Protein AF-A0A2N2TDQ1-F1 (afdb_monomer_lite)

Structure (mmCIF, N/CA/C/O backbone):
data_AF-A0A2N2TDQ1-F1
#
_entry.id   AF-A0A2N2TDQ1-F1
#
loop_
_atom_site.group_PDB
_atom_site.id
_atom_site.type_symbol
_atom_site.label_atom_id
_atom_site.label_alt_id
_atom_site.label_comp_id
_atom_site.label_asym_id
_atom_site.label_entity_id
_atom_site.label_seq_id
_atom_site.pdbx_PDB_ins_code
_atom_site.Cartn_x
_atom_site.Cartn_y
_atom_site.Cartn_z
_atom_site.occupancy
_atom_site.B_iso_or_equiv
_atom_site.auth_seq_id
_atom_site.auth_comp_id
_atom_site.auth_asym_id
_atom_site.auth_atom_id
_atom_site.pdbx_PDB_model_num
ATOM 1 N N . MET A 1 1 ? -2.194 -19.035 -9.701 1.00 40.75 1 MET A N 1
ATOM 2 C CA . MET A 1 1 ? -2.645 -18.992 -11.113 1.00 40.75 1 MET A CA 1
ATOM 3 C C . MET A 1 1 ? -3.431 -17.721 -11.481 1.00 40.75 1 MET A C 1
ATOM 5 O O . MET A 1 1 ? -3.358 -17.311 -12.630 1.00 40.75 1 MET A O 1
ATOM 9 N N . ALA A 1 2 ? -4.129 -17.051 -10.546 1.00 39.09 2 ALA A N 1
ATOM 10 C CA . ALA A 1 2 ? -4.811 -15.771 -10.816 1.00 39.09 2 ALA A CA 1
ATOM 11 C C . ALA A 1 2 ? -3.865 -14.548 -10.912 1.00 39.09 2 ALA A C 1
ATOM 13 O O . ALA A 1 2 ? -4.076 -13.675 -11.748 1.00 39.09 2 ALA A O 1
ATOM 14 N N . SER A 1 3 ? -2.782 -14.517 -10.121 1.00 41.25 3 SER A N 1
ATOM 15 C CA . SER A 1 3 ? -1.821 -13.394 -10.106 1.00 41.25 3 SER A CA 1
ATOM 16 C C . SER A 1 3 ? -1.070 -13.211 -11.441 1.00 41.25 3 SER A C 1
ATOM 18 O O . SER A 1 3 ? -0.828 -12.089 -11.878 1.00 41.25 3 SER A O 1
ATOM 20 N N . THR A 1 4 ? -0.809 -14.301 -12.172 1.00 47.81 4 THR A N 1
ATOM 21 C CA . THR A 1 4 ? -0.109 -14.269 -13.468 1.00 47.81 4 THR A CA 1
ATOM 22 C C . THR A 1 4 ? -0.912 -13.566 -14.569 1.00 47.81 4 THR A C 1
ATOM 24 O O . THR A 1 4 ? -0.329 -12.991 -15.483 1.00 47.81 4 THR A O 1
ATOM 27 N N . LYS A 1 5 ? -2.252 -13.577 -14.487 1.00 50.50 5 LYS A N 1
ATOM 28 C CA . LYS A 1 5 ? -3.124 -12.962 -15.503 1.00 50.50 5 LYS A CA 1
ATOM 29 C C . LYS A 1 5 ? -3.241 -11.444 -15.343 1.00 50.50 5 LYS A C 1
ATOM 31 O O . LYS A 1 5 ? -3.324 -10.746 -16.346 1.00 50.50 5 LYS A O 1
ATOM 36 N N . ALA A 1 6 ? -3.203 -10.929 -14.112 1.00 51.94 6 ALA A N 1
ATOM 37 C CA . ALA A 1 6 ? -3.328 -9.492 -13.853 1.00 51.94 6 ALA A CA 1
ATOM 38 C C . ALA A 1 6 ? -2.133 -8.696 -14.411 1.00 51.94 6 ALA A C 1
ATOM 40 O O . ALA A 1 6 ? -2.321 -7.700 -15.105 1.00 51.94 6 ALA A O 1
ATOM 41 N N . GLY A 1 7 ? -0.904 -9.184 -14.201 1.00 56.84 7 GLY A N 1
ATOM 42 C CA . GLY A 1 7 ? 0.296 -8.569 -14.784 1.00 56.84 7 GLY A CA 1
ATOM 43 C C . GLY A 1 7 ? 0.344 -8.656 -16.314 1.00 56.84 7 GLY A C 1
ATOM 44 O O . GLY A 1 7 ? 0.836 -7.740 -16.972 1.00 56.84 7 GLY A O 1
ATOM 45 N N . ALA A 1 8 ? -0.231 -9.719 -16.889 1.00 65.25 8 ALA A N 1
ATOM 46 C CA . ALA A 1 8 ? -0.251 -9.932 -18.332 1.00 65.25 8 ALA A CA 1
ATOM 47 C C . ALA A 1 8 ? -1.083 -8.882 -19.084 1.00 65.25 8 ALA A C 1
ATOM 49 O O . ALA A 1 8 ? -0.699 -8.503 -20.185 1.00 65.25 8 ALA A O 1
ATOM 50 N N . VAL A 1 9 ? -2.175 -8.373 -18.501 1.00 71.88 9 VAL A N 1
ATOM 51 C CA . VAL A 1 9 ? -3.041 -7.379 -19.164 1.00 71.88 9 VAL A CA 1
ATOM 52 C C . VAL A 1 9 ? -2.346 -6.025 -19.291 1.00 71.88 9 VAL A C 1
ATOM 54 O O . VAL A 1 9 ? -2.317 -5.455 -20.379 1.00 71.88 9 VAL A O 1
ATOM 57 N N . HIS A 1 10 ? -1.734 -5.527 -18.213 1.00 72.00 10 HIS A N 1
ATOM 58 C CA . HIS A 1 10 ? -1.008 -4.252 -18.245 1.00 72.00 10 HIS A CA 1
ATOM 59 C C . HIS A 1 10 ? 0.201 -4.311 -19.183 1.00 72.00 10 HIS A C 1
ATOM 61 O O . HIS A 1 10 ? 0.420 -3.397 -19.975 1.00 72.00 10 HIS A O 1
ATOM 67 N N . TYR A 1 11 ? 0.952 -5.412 -19.139 1.00 74.75 11 TYR A N 1
ATOM 68 C CA . TYR A 1 11 ? 2.078 -5.630 -20.040 1.00 74.75 11 TYR A CA 1
ATOM 69 C C . TYR A 1 11 ? 1.635 -5.716 -21.508 1.00 74.75 11 TYR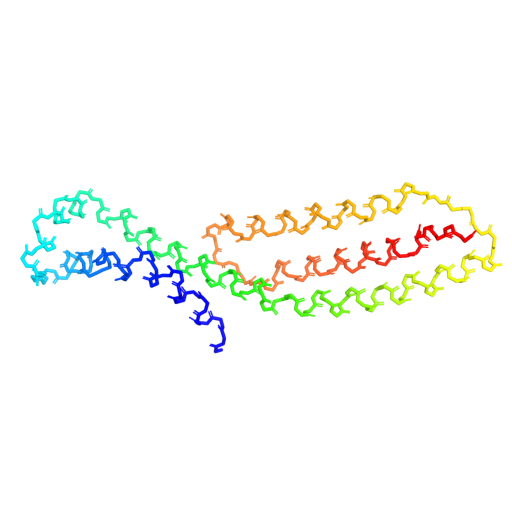 A C 1
ATOM 71 O O . TYR A 1 11 ? 2.241 -5.094 -22.382 1.00 74.75 11 TYR A O 1
ATOM 79 N N . TRP A 1 12 ? 0.553 -6.452 -21.780 1.00 77.00 12 TRP A N 1
ATOM 80 C CA . TRP A 1 12 ? -0.003 -6.585 -23.123 1.00 77.00 12 TRP A CA 1
ATOM 81 C C . TRP A 1 12 ? -0.440 -5.231 -23.685 1.00 77.00 12 TRP A C 1
ATOM 83 O O . TRP A 1 12 ? -0.039 -4.888 -24.794 1.00 77.00 12 TRP A O 1
ATOM 93 N N . LEU A 1 13 ? -1.179 -4.442 -22.897 1.00 78.50 13 LEU A N 1
ATOM 94 C CA . LEU A 1 13 ? -1.692 -3.134 -23.306 1.00 78.50 13 LEU A CA 1
ATOM 95 C C . LEU A 1 13 ? -0.571 -2.148 -23.655 1.00 78.50 13 LEU A C 1
ATOM 97 O O . LEU A 1 13 ? -0.674 -1.438 -24.647 1.00 78.50 13 LEU A O 1
ATOM 101 N N . PHE A 1 14 ? 0.492 -2.093 -22.850 1.00 73.12 14 PHE A N 1
ATOM 102 C CA . PHE A 1 14 ? 1.532 -1.076 -23.025 1.00 73.12 14 PHE A CA 1
ATOM 103 C C . PHE A 1 14 ? 2.636 -1.460 -24.003 1.00 73.12 14 PHE A C 1
ATOM 105 O O . PHE A 1 14 ? 3.153 -0.571 -24.673 1.00 73.12 14 PHE A O 1
ATOM 112 N N . PHE A 1 15 ? 3.016 -2.738 -24.078 1.00 72.38 15 PHE A N 1
ATOM 113 C CA . PHE A 1 15 ? 4.221 -3.160 -24.807 1.00 72.38 15 PHE A CA 1
ATOM 114 C C . PHE A 1 15 ? 3.950 -4.138 -25.944 1.00 72.38 15 PHE A C 1
ATOM 116 O O . PHE A 1 15 ? 4.678 -4.129 -26.936 1.00 72.38 15 PHE A O 1
ATOM 123 N N . LYS A 1 16 ? 2.923 -4.987 -25.817 1.00 72.06 16 LYS A N 1
ATOM 124 C CA . LYS A 1 16 ? 2.562 -5.926 -26.886 1.00 72.06 16 LYS A CA 1
ATOM 125 C C . LYS A 1 16 ? 1.652 -5.273 -27.928 1.00 72.06 16 LYS A C 1
ATOM 127 O O . LYS A 1 16 ? 1.812 -5.546 -29.108 1.00 72.06 16 LYS A O 1
ATOM 132 N N . ALA A 1 17 ? 0.749 -4.386 -27.510 1.00 72.50 17 ALA A N 1
ATOM 133 C CA . ALA A 1 17 ? -0.130 -3.649 -28.419 1.00 72.50 17 ALA A CA 1
ATOM 134 C C . ALA A 1 17 ? 0.609 -2.582 -29.250 1.00 72.50 17 ALA A C 1
ATOM 136 O O . ALA A 1 17 ? 0.172 -2.247 -30.343 1.00 72.50 17 ALA A O 1
ATOM 137 N N . THR A 1 18 ? 1.728 -2.060 -28.747 1.00 71.94 18 THR A N 1
ATOM 138 C CA . THR A 1 18 ? 2.530 -0.997 -29.378 1.00 71.94 18 THR A CA 1
ATOM 139 C C . THR A 1 18 ? 3.693 -1.516 -30.227 1.00 71.94 18 THR A C 1
ATOM 141 O O . THR A 1 18 ? 4.548 -0.712 -30.577 1.00 71.94 18 THR A O 1
ATOM 144 N N . SER A 1 19 ? 3.792 -2.833 -30.469 1.00 69.38 19 SER A N 1
ATOM 145 C CA . SER A 1 19 ? 4.930 -3.537 -31.114 1.00 69.38 19 SER A CA 1
ATOM 146 C C . SER A 1 19 ? 6.330 -3.277 -30.509 1.00 69.38 19 SER A C 1
ATOM 148 O O . SER A 1 19 ? 7.307 -3.927 -30.885 1.00 69.38 19 SER A O 1
ATOM 150 N N . LEU A 1 20 ? 6.437 -2.426 -29.478 1.00 70.19 20 LEU A N 1
ATOM 151 C CA . LEU A 1 20 ? 7.674 -2.065 -28.776 1.00 70.19 20 LEU A CA 1
ATOM 152 C C . LEU A 1 20 ? 8.391 -3.274 -28.182 1.00 70.19 20 LEU A C 1
ATOM 154 O O . LEU A 1 20 ? 9.623 -3.307 -28.155 1.00 70.19 20 LEU A O 1
ATOM 158 N N . HIS A 1 21 ? 7.633 -4.265 -27.710 1.00 73.81 21 HIS A N 1
ATOM 159 C CA . HIS A 1 21 ? 8.204 -5.508 -27.212 1.00 73.81 21 HIS A CA 1
ATOM 160 C C . HIS A 1 21 ? 9.026 -6.220 -28.290 1.00 73.81 21 HIS A C 1
ATOM 162 O O . HIS A 1 21 ? 10.175 -6.575 -28.035 1.00 73.81 21 HIS A O 1
ATOM 168 N N . GLU A 1 22 ? 8.457 -6.392 -29.483 1.00 72.00 22 GLU A N 1
ATOM 169 C CA . GLU A 1 22 ? 9.085 -7.116 -30.589 1.00 72.00 22 GLU A CA 1
ATOM 170 C C . GLU A 1 22 ? 10.273 -6.333 -31.151 1.00 72.00 22 GLU A C 1
ATOM 172 O O . GLU A 1 22 ? 11.352 -6.898 -31.310 1.00 72.00 22 GLU A O 1
ATOM 177 N N . ALA A 1 23 ? 10.128 -5.016 -31.331 1.00 71.38 23 ALA A N 1
ATOM 178 C CA . ALA A 1 23 ? 11.208 -4.144 -31.793 1.00 71.38 23 ALA A CA 1
ATOM 179 C C . ALA A 1 23 ? 12.414 -4.121 -30.832 1.00 71.38 23 ALA A C 1
ATOM 181 O O . ALA A 1 23 ? 13.566 -4.173 -31.267 1.00 71.38 23 ALA A O 1
ATOM 182 N N . THR A 1 24 ? 12.165 -4.090 -29.519 1.00 73.12 24 THR A N 1
ATOM 183 C CA . THR A 1 24 ? 13.229 -4.106 -28.500 1.00 73.12 24 THR A CA 1
ATOM 184 C C . THR A 1 24 ? 13.909 -5.472 -28.434 1.00 73.12 24 THR A C 1
ATOM 186 O O . THR A 1 24 ? 15.134 -5.550 -28.374 1.00 73.12 24 THR A O 1
ATOM 189 N N . TYR A 1 25 ? 13.140 -6.562 -28.490 1.00 74.06 25 TYR A N 1
ATOM 190 C CA . TYR A 1 25 ? 13.695 -7.916 -28.445 1.00 74.06 25 TYR A CA 1
ATOM 191 C C . TYR A 1 25 ? 14.501 -8.244 -29.706 1.00 74.06 25 TYR A C 1
ATOM 193 O O . TYR A 1 25 ? 15.568 -8.850 -29.616 1.00 74.06 25 TYR A O 1
ATOM 201 N N . ALA A 1 26 ? 14.041 -7.792 -30.873 1.00 74.69 26 ALA A N 1
ATOM 202 C CA . ALA A 1 26 ? 14.748 -7.919 -32.141 1.00 74.69 26 ALA A CA 1
ATOM 203 C C . ALA A 1 26 ? 16.076 -7.143 -32.153 1.00 74.69 26 ALA A C 1
ATOM 205 O O . ALA A 1 26 ? 17.075 -7.667 -32.638 1.00 74.69 26 ALA A O 1
ATOM 206 N N . TYR A 1 27 ? 16.128 -5.950 -31.542 1.00 72.75 27 TYR A N 1
ATOM 207 C CA . TYR A 1 27 ? 17.375 -5.192 -31.371 1.00 72.75 27 TYR A CA 1
ATOM 208 C C . TYR A 1 27 ? 18.419 -5.966 -30.551 1.00 72.75 27 TYR A C 1
ATOM 210 O O . TYR A 1 27 ? 19.580 -6.037 -30.944 1.00 72.75 27 TYR A O 1
ATOM 218 N N . PHE A 1 28 ? 18.013 -6.589 -29.439 1.00 74.88 28 PHE A N 1
ATOM 219 C CA . PHE A 1 28 ? 18.926 -7.385 -28.609 1.00 74.88 28 PHE A CA 1
ATOM 220 C C . PHE A 1 28 ? 19.301 -8.743 -29.226 1.00 74.88 28 PHE A C 1
ATOM 222 O O . PHE A 1 28 ? 20.380 -9.254 -28.942 1.00 74.88 28 PHE A O 1
ATOM 229 N N . SER A 1 29 ? 18.432 -9.332 -30.054 1.00 78.00 29 SER A N 1
ATOM 230 C CA . SER A 1 29 ? 18.640 -10.653 -30.677 1.00 78.00 29 SER A CA 1
ATOM 231 C C . SER A 1 29 ? 19.212 -10.604 -32.099 1.00 78.00 29 SER A C 1
ATOM 233 O O . SER A 1 29 ? 19.526 -11.651 -32.661 1.00 78.00 29 SER A O 1
ATOM 235 N N . GLY A 1 30 ? 19.368 -9.414 -32.687 1.00 68.81 30 GLY A N 1
ATOM 236 C CA . GLY A 1 30 ? 19.899 -9.230 -34.042 1.00 68.81 30 GLY A CA 1
ATOM 237 C C . GLY A 1 30 ? 18.965 -9.702 -35.164 1.00 68.81 30 GLY A C 1
ATOM 238 O O . GLY A 1 30 ? 19.412 -9.863 -36.298 1.00 68.81 30 GLY A O 1
ATOM 239 N N . TYR A 1 31 ? 17.684 -9.939 -34.868 1.00 67.19 31 TYR A N 1
ATOM 240 C CA . TYR A 1 31 ? 16.691 -10.436 -35.824 1.00 67.19 31 TYR A CA 1
ATOM 241 C C . TYR A 1 31 ? 16.044 -9.278 -36.606 1.00 67.19 31 TYR A C 1
ATOM 243 O O . TYR A 1 31 ? 15.838 -8.193 -36.063 1.00 67.19 31 TYR A O 1
ATOM 251 N N . SER A 1 32 ? 15.697 -9.474 -37.882 1.00 58.56 32 SER A N 1
ATOM 252 C CA . SER A 1 32 ? 15.054 -8.423 -38.687 1.00 58.56 32 SER A CA 1
ATOM 253 C C . SER A 1 32 ? 13.552 -8.331 -38.396 1.00 58.56 32 SER A C 1
ATOM 255 O O . SER A 1 32 ? 12.825 -9.305 -38.582 1.00 58.56 32 SER A O 1
ATOM 257 N N . VAL A 1 33 ? 13.093 -7.153 -37.977 1.00 65.94 33 VAL A N 1
ATOM 258 C CA . VAL A 1 33 ? 11.673 -6.818 -37.756 1.00 65.94 33 VAL A CA 1
ATOM 259 C C . VAL A 1 33 ? 11.025 -6.385 -39.083 1.00 65.94 33 VAL A C 1
ATOM 261 O O . VAL A 1 33 ? 11.741 -5.972 -40.000 1.00 65.94 33 VAL A O 1
ATOM 264 N N . ASN A 1 34 ? 9.689 -6.433 -39.174 1.00 68.38 34 ASN A N 1
ATOM 265 C CA . ASN A 1 34 ? 8.910 -5.941 -40.320 1.00 68.38 34 ASN A CA 1
ATOM 266 C C . ASN A 1 34 ? 9.355 -4.541 -40.785 1.00 68.38 34 ASN A C 1
ATOM 268 O O . ASN A 1 34 ? 9.680 -3.669 -39.979 1.00 68.38 34 ASN A O 1
ATOM 272 N N . GLU A 1 35 ? 9.321 -4.314 -42.100 1.00 65.75 35 GLU A N 1
ATOM 273 C CA . GLU A 1 35 ? 9.858 -3.113 -42.760 1.00 65.75 35 GLU A CA 1
ATOM 274 C C . GLU A 1 35 ? 9.246 -1.798 -42.234 1.00 65.75 35 GLU A C 1
ATOM 276 O O . GLU A 1 35 ? 9.952 -0.804 -42.067 1.00 65.75 35 GLU A O 1
ATOM 281 N N . VAL A 1 36 ? 7.960 -1.829 -41.865 1.00 62.53 36 VAL A N 1
ATOM 282 C CA . VAL A 1 36 ? 7.210 -0.685 -41.316 1.00 62.53 36 VAL A CA 1
ATOM 283 C C . VAL A 1 36 ? 7.648 -0.330 -39.884 1.00 62.53 36 VAL A C 1
ATOM 285 O O . VAL A 1 36 ? 7.859 0.845 -39.579 1.00 62.53 36 VAL A O 1
ATOM 288 N N . ASP A 1 37 ? 7.871 -1.325 -39.017 1.00 63.38 37 ASP A N 1
ATOM 289 C CA . ASP A 1 37 ? 8.374 -1.111 -37.647 1.00 63.38 37 ASP A CA 1
ATOM 290 C C . ASP A 1 37 ? 9.852 -0.692 -37.651 1.00 63.38 37 ASP A C 1
ATOM 292 O O . ASP A 1 37 ? 10.310 0.099 -36.819 1.00 63.38 37 ASP A O 1
ATOM 296 N N . ARG A 1 38 ? 10.609 -1.184 -38.637 1.00 62.44 38 ARG A N 1
ATOM 297 C CA . ARG A 1 38 ? 12.039 -0.923 -38.796 1.00 62.44 38 ARG A CA 1
ATOM 298 C C . ARG A 1 38 ? 12.343 0.546 -39.106 1.00 62.44 38 ARG A C 1
ATOM 300 O O . ARG A 1 38 ? 13.415 1.003 -38.725 1.00 62.44 38 ARG A O 1
ATOM 307 N N . MET A 1 39 ? 11.448 1.305 -39.741 1.00 60.62 39 MET A N 1
ATOM 308 C CA . MET A 1 39 ? 11.737 2.697 -40.126 1.00 60.62 39 MET A CA 1
ATOM 309 C C . MET A 1 39 ? 11.526 3.709 -38.986 1.00 60.62 39 MET A C 1
ATOM 311 O O . MET A 1 39 ? 12.339 4.617 -38.828 1.00 60.62 39 MET A O 1
ATOM 315 N N . TYR A 1 40 ? 10.496 3.530 -38.153 1.00 60.00 40 TYR A N 1
ATOM 316 C CA . TYR A 1 40 ? 10.175 4.465 -37.062 1.00 60.00 40 TYR A CA 1
ATOM 317 C C . TYR A 1 40 ? 10.760 4.049 -35.707 1.00 60.00 40 TYR A C 1
ATOM 319 O O . TYR A 1 40 ? 11.253 4.898 -34.961 1.00 60.00 40 TYR A O 1
ATOM 327 N N . PHE A 1 41 ? 10.754 2.751 -35.381 1.00 67.12 41 PHE A N 1
ATOM 328 C CA . PHE A 1 41 ? 11.204 2.286 -34.071 1.00 67.12 41 PHE A CA 1
ATOM 329 C C . PHE A 1 41 ? 12.698 1.991 -34.014 1.00 67.12 41 PHE A C 1
ATOM 331 O O . PHE A 1 41 ? 13.268 2.143 -32.944 1.00 67.12 41 PHE A O 1
ATOM 338 N N . SER A 1 42 ? 13.375 1.636 -35.112 1.00 65.81 42 SER A N 1
ATOM 339 C CA . SER A 1 42 ? 14.791 1.224 -35.031 1.00 65.81 42 SER A CA 1
ATOM 340 C C . SER A 1 42 ? 15.709 2.309 -34.468 1.00 65.81 42 SER A C 1
ATOM 342 O O . SER A 1 42 ? 16.520 2.014 -33.598 1.00 65.81 42 SER A O 1
ATOM 344 N N . GLN A 1 43 ? 15.558 3.568 -34.890 1.00 69.94 43 GLN A N 1
ATOM 345 C CA . GLN A 1 43 ? 16.379 4.668 -34.379 1.00 69.94 43 GLN A CA 1
ATOM 346 C C . GLN A 1 43 ? 16.004 5.044 -32.940 1.00 69.94 43 GLN A C 1
ATOM 348 O O . GLN A 1 43 ? 16.880 5.283 -32.107 1.00 69.94 43 GLN A O 1
ATOM 353 N N . PHE A 1 44 ? 14.705 5.065 -32.627 1.00 72.69 44 PHE A N 1
ATOM 354 C CA . PHE A 1 44 ? 14.209 5.382 -31.287 1.00 72.69 44 PHE A CA 1
ATOM 355 C C . PHE A 1 44 ? 14.585 4.304 -30.259 1.00 72.69 44 PHE A C 1
ATOM 357 O O . PHE A 1 44 ? 15.054 4.625 -29.164 1.00 72.69 44 PHE A O 1
ATOM 364 N N . VAL A 1 45 ? 14.424 3.033 -30.632 1.00 75.50 45 VAL A N 1
ATOM 365 C CA . VAL A 1 45 ? 14.783 1.857 -29.838 1.00 75.50 45 VAL A CA 1
ATOM 366 C C . VAL A 1 45 ? 16.296 1.752 -29.730 1.00 75.50 45 VAL A C 1
ATOM 368 O O . VAL A 1 45 ? 16.775 1.650 -28.615 1.00 75.50 45 VAL A O 1
ATOM 371 N N . ALA A 1 46 ? 17.081 1.883 -30.804 1.00 72.50 46 ALA A N 1
ATOM 372 C CA . ALA A 1 46 ? 18.546 1.835 -30.701 1.00 72.50 46 ALA A CA 1
ATOM 373 C C . ALA A 1 46 ? 19.101 2.906 -29.746 1.00 72.50 46 ALA A C 1
ATOM 375 O O . ALA A 1 46 ? 20.037 2.644 -28.993 1.00 72.50 46 ALA A O 1
ATOM 376 N N . ARG A 1 47 ? 18.482 4.094 -29.719 1.00 79.38 47 ARG A N 1
ATOM 377 C CA . ARG A 1 47 ? 18.868 5.180 -28.811 1.00 79.38 47 ARG A CA 1
ATOM 378 C C . ARG A 1 47 ? 18.473 4.930 -27.351 1.00 79.38 47 ARG A C 1
ATOM 380 O O . ARG A 1 47 ? 19.196 5.370 -26.465 1.00 79.38 47 ARG A O 1
ATOM 387 N N . ASN A 1 48 ? 17.354 4.245 -27.094 1.00 81.19 48 ASN A N 1
ATOM 388 C CA . ASN A 1 48 ? 16.765 4.109 -25.751 1.00 81.19 48 ASN A CA 1
ATOM 389 C C . ASN A 1 48 ? 16.520 2.651 -25.307 1.00 81.19 48 ASN A C 1
ATOM 391 O O . ASN A 1 48 ? 15.769 2.415 -24.362 1.00 81.19 48 ASN A O 1
ATOM 395 N N . ALA A 1 49 ? 17.139 1.660 -25.956 1.00 77.69 49 ALA A N 1
ATOM 396 C CA . ALA A 1 49 ? 16.822 0.235 -25.788 1.00 77.69 49 ALA A CA 1
ATOM 397 C C . ALA A 1 49 ? 16.908 -0.220 -24.328 1.00 77.69 49 ALA A C 1
ATOM 399 O O . ALA A 1 49 ? 16.066 -0.981 -23.853 1.00 77.69 49 ALA A O 1
ATOM 400 N N . ARG A 1 50 ? 17.913 0.282 -23.600 1.00 80.25 50 ARG A N 1
ATOM 401 C CA . ARG A 1 50 ? 18.107 -0.042 -22.184 1.00 80.25 50 ARG A CA 1
ATOM 402 C C . ARG A 1 50 ? 16.973 0.489 -21.310 1.00 80.25 50 ARG A C 1
ATOM 404 O O . ARG A 1 50 ? 16.475 -0.245 -20.464 1.00 80.25 50 ARG A O 1
ATOM 411 N N . GLU A 1 51 ? 16.538 1.721 -21.546 1.00 84.75 51 GLU A N 1
ATOM 412 C CA . GLU A 1 51 ? 15.464 2.356 -20.774 1.00 84.75 51 GLU A CA 1
ATOM 413 C C . GLU A 1 51 ? 14.114 1.677 -21.035 1.00 84.75 51 GLU A C 1
ATOM 415 O O . 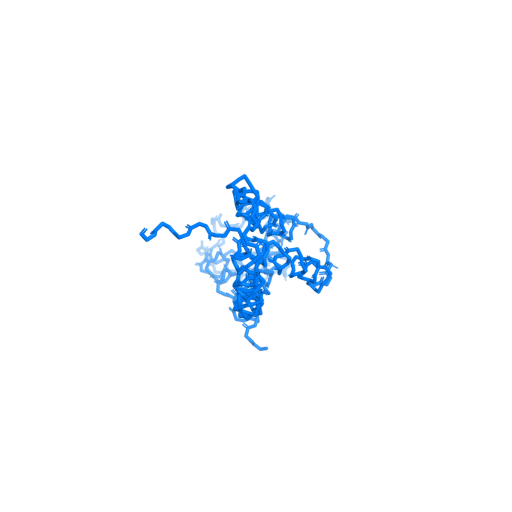GLU A 1 51 ? 13.356 1.411 -20.103 1.00 84.75 51 GLU A O 1
ATOM 420 N N . ILE A 1 52 ? 13.844 1.299 -22.290 1.00 82.31 52 ILE A N 1
ATOM 421 C CA . ILE A 1 52 ? 12.633 0.554 -22.665 1.00 82.31 52 ILE A CA 1
ATOM 422 C C . ILE A 1 52 ? 12.625 -0.822 -21.987 1.00 82.31 52 ILE A C 1
ATOM 424 O O . ILE A 1 52 ? 11.615 -1.221 -21.407 1.00 82.31 52 ILE A O 1
ATOM 428 N N . TYR A 1 53 ? 13.760 -1.524 -21.985 1.00 81.50 53 TYR A N 1
ATOM 429 C CA . TYR A 1 53 ? 13.889 -2.821 -21.320 1.00 81.50 53 TYR A CA 1
ATOM 430 C C . TYR A 1 53 ? 13.678 -2.734 -19.798 1.00 81.50 53 TYR A C 1
ATOM 432 O O . TYR A 1 53 ? 13.011 -3.588 -19.203 1.00 81.50 53 TYR A O 1
ATOM 440 N N . LEU A 1 54 ? 14.204 -1.685 -19.156 1.00 84.88 54 LEU A N 1
ATOM 441 C CA . LEU A 1 54 ? 13.961 -1.418 -17.737 1.00 84.88 54 LEU A CA 1
ATOM 442 C C . LEU A 1 54 ? 12.478 -1.126 -17.475 1.00 84.88 54 LEU A C 1
ATOM 444 O O . LEU A 1 54 ? 11.894 -1.725 -16.572 1.00 84.88 54 LEU A O 1
ATOM 448 N N . ALA A 1 55 ? 11.841 -0.285 -18.293 1.00 84.06 55 ALA A N 1
ATOM 449 C CA . ALA A 1 55 ? 10.419 0.033 -18.173 1.00 84.06 55 ALA A CA 1
ATOM 450 C C . ALA A 1 55 ? 9.523 -1.212 -18.318 1.00 84.06 55 ALA A C 1
ATOM 452 O O . ALA A 1 55 ? 8.560 -1.373 -17.565 1.00 84.06 55 ALA A O 1
ATOM 453 N N . MET A 1 56 ? 9.869 -2.129 -19.226 1.00 82.06 56 MET A N 1
ATOM 454 C CA . MET A 1 56 ? 9.179 -3.413 -19.390 1.00 82.06 56 MET A CA 1
ATOM 455 C C . MET A 1 56 ? 9.264 -4.288 -18.134 1.00 82.06 56 MET A C 1
ATOM 457 O O . MET A 1 56 ? 8.265 -4.877 -17.723 1.00 82.06 56 MET A O 1
ATOM 461 N N . ASN A 1 57 ? 10.428 -4.364 -17.488 1.00 82.19 57 ASN A N 1
ATOM 462 C CA . ASN A 1 57 ? 10.562 -5.100 -16.228 1.00 82.19 57 ASN A CA 1
ATOM 463 C C . ASN A 1 57 ? 9.763 -4.434 -15.101 1.00 82.19 57 ASN A C 1
ATOM 465 O O . ASN A 1 57 ? 9.042 -5.107 -14.361 1.00 82.19 57 ASN A O 1
ATOM 469 N N . VAL A 1 58 ? 9.840 -3.106 -14.996 1.00 83.50 58 VAL A N 1
ATOM 470 C CA . VAL A 1 58 ? 9.123 -2.344 -13.967 1.00 83.50 58 VAL A CA 1
ATOM 471 C C . VAL A 1 58 ? 7.611 -2.529 -14.101 1.00 83.50 58 VAL A C 1
ATOM 473 O O . VAL A 1 58 ? 6.961 -2.821 -13.097 1.00 83.50 58 VAL A O 1
ATOM 476 N N . ILE A 1 59 ? 7.041 -2.445 -15.312 1.00 83.19 59 ILE A N 1
ATOM 477 C CA . ILE A 1 59 ? 5.590 -2.620 -15.502 1.00 83.19 59 ILE A CA 1
ATOM 478 C C . ILE A 1 59 ? 5.134 -4.036 -15.129 1.00 83.19 59 ILE A C 1
ATOM 480 O O . ILE A 1 59 ? 4.053 -4.208 -14.563 1.00 83.19 59 ILE A O 1
ATOM 484 N N . GLN A 1 60 ? 5.949 -5.057 -15.418 1.00 80.44 60 GLN A N 1
ATOM 485 C CA . GLN A 1 60 ? 5.622 -6.447 -15.097 1.00 80.44 60 GLN A CA 1
ATOM 486 C C . GLN A 1 60 ? 5.594 -6.663 -13.585 1.00 80.44 60 GLN A C 1
ATOM 488 O O . GLN A 1 60 ? 4.617 -7.194 -13.051 1.00 80.44 60 GLN A O 1
ATOM 493 N N . VAL A 1 61 ? 6.629 -6.196 -12.883 1.00 82.62 61 VAL A N 1
ATOM 494 C CA . VAL A 1 61 ? 6.699 -6.264 -11.418 1.00 82.62 61 VAL A CA 1
ATOM 495 C C . VAL A 1 61 ? 5.545 -5.481 -10.791 1.00 82.62 61 VAL A C 1
ATOM 497 O O . VAL A 1 61 ? 4.884 -5.981 -9.880 1.00 82.62 61 VAL A O 1
ATOM 500 N N . TYR A 1 62 ? 5.247 -4.290 -11.309 1.00 82.69 62 TYR A N 1
ATOM 501 C CA . TYR A 1 62 ? 4.139 -3.454 -10.851 1.00 82.69 62 TYR A CA 1
ATOM 502 C C . TYR A 1 62 ? 2.781 -4.159 -11.002 1.00 82.69 62 TYR A C 1
ATOM 504 O O . TYR A 1 62 ? 2.002 -4.223 -10.049 1.00 82.69 62 TYR A O 1
ATOM 512 N N . GLY A 1 63 ? 2.524 -4.777 -12.159 1.00 81.06 63 GLY A N 1
ATOM 513 C CA . GLY A 1 63 ? 1.297 -5.533 -12.411 1.00 81.06 63 GLY A CA 1
ATOM 514 C C . GLY A 1 63 ? 1.121 -6.729 -11.468 1.00 81.06 63 GLY A C 1
ATOM 515 O O . GLY A 1 63 ? 0.026 -6.960 -10.953 1.00 81.06 63 GLY A O 1
ATOM 516 N N . ILE A 1 64 ? 2.202 -7.457 -11.172 1.00 82.44 64 ILE A N 1
ATOM 517 C CA . ILE A 1 64 ? 2.182 -8.563 -10.200 1.00 82.44 64 ILE A CA 1
ATOM 518 C C . ILE A 1 64 ? 1.842 -8.048 -8.791 1.00 82.44 64 ILE A C 1
ATOM 520 O O . ILE A 1 64 ? 1.035 -8.657 -8.084 1.00 82.44 64 ILE A O 1
ATOM 524 N N . ARG A 1 65 ? 2.415 -6.911 -8.379 1.00 84.62 65 ARG A N 1
ATOM 525 C CA . ARG A 1 65 ? 2.158 -6.303 -7.063 1.00 84.62 65 ARG A CA 1
ATOM 526 C C . ARG A 1 65 ? 0.716 -5.842 -6.899 1.00 84.62 65 ARG A C 1
ATOM 528 O O . ARG A 1 65 ? 0.122 -6.109 -5.855 1.00 84.62 65 ARG A O 1
ATOM 535 N N . ILE A 1 66 ? 0.126 -5.236 -7.930 1.00 82.38 66 ILE A N 1
ATOM 536 C CA . ILE A 1 66 ? -1.312 -4.924 -7.943 1.00 82.38 66 ILE A CA 1
ATOM 537 C C . ILE A 1 66 ? -2.129 -6.206 -7.762 1.00 82.38 66 ILE A C 1
ATOM 539 O O . ILE A 1 66 ? -3.050 -6.238 -6.947 1.00 82.38 66 ILE A O 1
ATOM 543 N N . GLY A 1 67 ? -1.753 -7.286 -8.454 1.00 83.00 67 GLY A N 1
ATOM 544 C CA . GLY A 1 67 ? -2.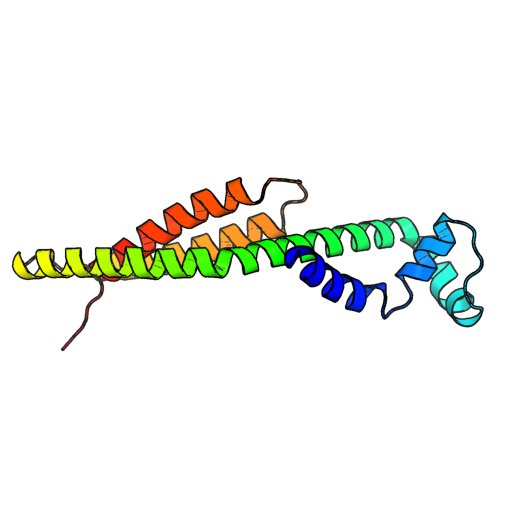384 -8.596 -8.300 1.00 83.00 67 GLY A CA 1
ATOM 545 C C . GLY A 1 67 ? -2.384 -9.099 -6.851 1.00 83.00 67 GLY A C 1
ATOM 546 O O . GLY A 1 67 ? -3.407 -9.591 -6.377 1.00 83.00 67 GLY A O 1
ATOM 547 N N . PHE A 1 68 ? -1.279 -8.932 -6.119 1.00 84.88 68 PHE A N 1
ATOM 548 C CA . PHE A 1 68 ? -1.205 -9.291 -4.697 1.00 84.88 68 PHE A CA 1
ATOM 549 C C . PHE A 1 68 ? -2.106 -8.427 -3.809 1.00 84.88 68 PHE A C 1
ATOM 551 O O . PHE A 1 68 ? -2.777 -8.964 -2.929 1.00 84.88 68 PHE A O 1
ATOM 558 N N . VAL A 1 69 ? -2.167 -7.113 -4.043 1.00 83.62 69 VAL A N 1
ATOM 559 C CA . VAL A 1 69 ? -3.051 -6.207 -3.287 1.00 83.62 69 VAL A CA 1
ATOM 560 C C . VAL A 1 69 ? -4.523 -6.566 -3.516 1.00 83.62 69 VAL A C 1
ATOM 562 O O . VAL A 1 69 ? -5.300 -6.665 -2.564 1.00 83.62 69 VAL A O 1
ATOM 565 N N . LEU A 1 70 ? -4.904 -6.848 -4.763 1.00 85.75 70 LEU A N 1
ATOM 566 C CA . LEU A 1 70 ? -6.252 -7.309 -5.098 1.00 85.75 70 LEU A CA 1
ATOM 567 C C . LEU A 1 70 ? -6.563 -8.657 -4.437 1.00 85.75 70 LEU A C 1
ATOM 569 O O . LEU A 1 70 ? -7.621 -8.813 -3.833 1.00 85.75 70 LEU A O 1
ATOM 573 N N . ALA A 1 71 ? -5.622 -9.602 -4.460 1.00 85.88 71 ALA A N 1
ATOM 574 C CA . ALA A 1 71 ? -5.775 -10.890 -3.786 1.00 85.88 71 ALA A CA 1
ATOM 575 C C . ALA A 1 71 ? -5.898 -10.766 -2.255 1.00 85.88 71 ALA A C 1
ATOM 577 O O . ALA A 1 71 ? -6.547 -11.601 -1.630 1.00 85.88 71 ALA A O 1
ATOM 578 N N . ALA A 1 72 ? -5.323 -9.725 -1.645 1.00 86.31 72 ALA A N 1
ATOM 579 C CA . ALA A 1 72 ? -5.446 -9.451 -0.213 1.00 86.31 72 ALA A CA 1
ATOM 580 C C . ALA A 1 72 ? -6.773 -8.767 0.166 1.00 86.31 72 ALA A C 1
ATOM 582 O O . ALA A 1 72 ? -7.177 -8.814 1.325 1.00 86.31 72 ALA A O 1
ATOM 583 N N . THR A 1 73 ? -7.487 -8.163 -0.787 1.00 87.38 73 THR A N 1
ATOM 584 C CA . THR A 1 73 ? -8.779 -7.487 -0.555 1.00 87.38 73 THR A CA 1
ATOM 585 C C . THR A 1 73 ? -9.807 -8.341 0.210 1.00 87.38 73 THR A C 1
ATOM 587 O O . THR A 1 73 ? -10.352 -7.836 1.196 1.00 87.38 73 THR A O 1
ATOM 590 N N . PRO A 1 74 ? -10.065 -9.623 -0.138 1.00 90.88 74 PRO A N 1
ATOM 591 C CA . PRO A 1 74 ? -10.994 -10.458 0.631 1.00 90.88 74 PRO A CA 1
ATOM 592 C C . PRO A 1 74 ? -10.552 -10.683 2.084 1.00 90.88 74 PRO A C 1
ATOM 594 O O . PRO A 1 74 ? -11.397 -10.737 2.976 1.00 90.88 74 PRO A O 1
ATOM 597 N N . LEU A 1 75 ? -9.243 -10.757 2.350 1.00 90.19 75 LEU A N 1
ATOM 598 C CA . LEU A 1 75 ? -8.713 -10.883 3.711 1.00 90.19 75 LEU A CA 1
ATOM 599 C C . LEU A 1 75 ? -9.038 -9.634 4.543 1.00 90.19 75 LEU A C 1
ATOM 601 O O . LEU A 1 75 ? -9.548 -9.748 5.656 1.00 90.19 75 LEU A O 1
ATOM 605 N N . PHE A 1 76 ? -8.795 -8.439 3.994 1.00 88.56 76 PHE A N 1
ATOM 606 C CA . PHE A 1 76 ? -9.131 -7.179 4.668 1.00 88.56 76 PHE A CA 1
ATOM 607 C C . PHE A 1 76 ? -10.634 -7.037 4.913 1.00 88.56 76 PHE A C 1
ATOM 609 O O . PHE A 1 76 ? -11.039 -6.542 5.965 1.00 88.56 76 PHE A O 1
ATOM 616 N N . PHE A 1 77 ? -11.466 -7.505 3.980 1.00 91.50 77 PHE A N 1
ATOM 617 C CA . PHE A 1 77 ? -12.915 -7.516 4.159 1.00 91.50 77 PHE A CA 1
ATOM 618 C C . PHE A 1 77 ? -13.341 -8.401 5.338 1.00 91.50 77 PHE A C 1
ATOM 620 O O . PHE A 1 77 ? -14.125 -7.975 6.184 1.00 91.50 77 PHE A O 1
ATOM 627 N N . LEU A 1 78 ? -12.777 -9.603 5.450 1.00 93.75 78 LEU A N 1
ATOM 628 C CA . LEU A 1 78 ? -13.083 -10.518 6.548 1.00 93.75 78 LEU A CA 1
ATOM 629 C C . LEU A 1 78 ? -12.647 -9.946 7.908 1.00 93.75 78 LEU A C 1
ATOM 631 O O . LEU A 1 78 ? -13.429 -9.946 8.859 1.00 93.75 78 LEU A O 1
ATOM 635 N N . LEU A 1 79 ? -11.444 -9.368 7.982 1.00 93.00 79 LEU A N 1
ATOM 636 C CA . LEU A 1 79 ? -10.960 -8.678 9.183 1.00 93.00 79 LEU A CA 1
ATOM 637 C C . LEU A 1 79 ? -11.845 -7.488 9.565 1.00 93.00 79 LEU A C 1
ATOM 639 O O . LEU A 1 79 ? -12.078 -7.252 10.749 1.00 93.00 79 LEU A O 1
ATOM 643 N N . TYR A 1 80 ? -12.372 -6.759 8.578 1.00 91.38 80 TYR A N 1
ATOM 644 C CA . TYR A 1 80 ? -13.290 -5.651 8.820 1.00 91.38 80 TYR A CA 1
ATOM 645 C C . TYR A 1 80 ? -14.582 -6.111 9.499 1.00 91.38 80 TYR A C 1
ATOM 647 O O . TYR A 1 80 ? -15.031 -5.468 10.448 1.00 91.38 80 TYR A O 1
ATOM 655 N N . VAL A 1 81 ? -15.166 -7.222 9.037 1.00 92.75 81 VAL A N 1
ATOM 656 C CA . VAL A 1 81 ? -16.394 -7.783 9.617 1.00 92.75 81 VAL A CA 1
ATOM 657 C C . VAL A 1 81 ? -16.143 -8.249 11.048 1.00 92.75 81 VAL A C 1
ATOM 659 O O . VAL A 1 81 ? -16.866 -7.831 11.949 1.00 92.75 81 VAL A O 1
ATOM 662 N N . ILE A 1 82 ? -15.094 -9.045 11.280 1.00 94.62 82 ILE A N 1
ATOM 663 C CA . ILE A 1 82 ? -14.771 -9.578 12.614 1.00 94.62 82 ILE A CA 1
ATOM 664 C C . ILE A 1 82 ? -14.494 -8.441 13.604 1.00 94.62 82 ILE A C 1
ATOM 666 O O . ILE A 1 82 ? -15.132 -8.363 14.653 1.00 94.62 82 ILE A O 1
ATOM 670 N N . ALA A 1 83 ? -13.592 -7.519 13.255 1.00 92.19 83 ALA A N 1
ATOM 671 C CA . ALA A 1 83 ? -13.263 -6.379 14.108 1.00 92.19 83 ALA A CA 1
ATOM 672 C C . ALA A 1 83 ? -14.451 -5.429 14.300 1.00 92.19 83 ALA A C 1
ATOM 674 O O . ALA A 1 83 ? -14.552 -4.757 15.324 1.00 92.19 83 ALA A O 1
ATOM 675 N N . GLY A 1 84 ? -15.345 -5.349 13.313 1.00 89.31 84 GLY A N 1
ATOM 676 C CA . GLY A 1 84 ? -16.576 -4.579 13.408 1.00 89.31 84 GLY A CA 1
ATOM 677 C C . GLY A 1 84 ? -17.550 -5.165 14.421 1.00 89.31 84 GLY A C 1
ATOM 678 O O . GLY A 1 84 ? -18.037 -4.426 15.274 1.00 89.31 84 GLY A O 1
ATOM 679 N N . VAL A 1 85 ? -17.791 -6.478 14.369 1.00 92.06 85 VAL A N 1
ATOM 680 C CA . VAL A 1 85 ? -18.636 -7.183 15.346 1.00 92.06 85 VAL A CA 1
ATOM 681 C C . VAL A 1 85 ? -18.066 -7.024 16.757 1.00 92.06 85 VAL A C 1
ATOM 683 O O . VAL A 1 85 ? -18.805 -6.629 17.653 1.00 92.06 85 VAL A O 1
ATOM 686 N N . ASP A 1 86 ? -16.759 -7.222 16.938 1.00 91.06 86 ASP A N 1
ATOM 687 C CA . ASP A 1 86 ? -16.095 -7.069 18.241 1.00 91.06 86 ASP A CA 1
ATOM 688 C C . ASP A 1 86 ? -16.103 -5.611 18.754 1.00 91.06 86 ASP A C 1
ATOM 690 O O . ASP A 1 86 ? -16.342 -5.327 19.926 1.00 91.06 86 ASP A O 1
ATOM 694 N N . GLY A 1 87 ? -15.935 -4.630 17.864 1.00 89.12 87 GLY A N 1
ATOM 695 C CA . GLY A 1 87 ? -16.095 -3.221 18.233 1.00 89.12 87 GLY A CA 1
ATOM 696 C C . GLY A 1 87 ? -17.533 -2.880 18.654 1.00 89.12 87 GLY A C 1
ATOM 697 O O . GLY A 1 87 ? -17.751 -2.075 19.562 1.00 89.12 87 GLY A O 1
ATOM 698 N N . LEU A 1 88 ? -18.535 -3.494 18.017 1.00 87.56 88 LEU A N 1
ATOM 699 C CA . LEU A 1 88 ? -19.952 -3.291 18.335 1.00 87.56 88 LEU A CA 1
ATOM 700 C C . LEU A 1 88 ? -20.358 -3.942 19.666 1.00 87.56 88 LEU A C 1
ATOM 702 O O . LEU A 1 88 ? -21.149 -3.343 20.400 1.00 87.56 88 LEU A O 1
ATOM 706 N N . THR A 1 89 ? -19.826 -5.119 20.005 1.00 89.06 89 THR A N 1
ATOM 707 C CA . THR A 1 89 ? -20.070 -5.773 21.304 1.00 89.06 89 THR A CA 1
ATOM 708 C C . THR A 1 89 ? -19.466 -4.962 22.449 1.00 89.06 89 THR A C 1
ATOM 710 O O . THR A 1 89 ? -20.151 -4.689 23.436 1.00 89.06 89 THR A O 1
ATOM 713 N N . GLU A 1 90 ? -18.235 -4.469 22.301 1.00 87.19 90 GLU A N 1
ATOM 714 C CA . GLU A 1 90 ? -17.598 -3.622 23.316 1.00 87.19 90 GLU A CA 1
ATOM 715 C C . GLU A 1 90 ? -18.355 -2.298 23.502 1.00 87.19 90 GLU A C 1
ATOM 717 O O . GLU A 1 90 ? -18.535 -1.812 24.623 1.00 87.19 90 GLU A O 1
ATOM 722 N N . ARG A 1 91 ? -18.901 -1.743 22.413 1.00 83.75 91 ARG A N 1
ATOM 723 C CA . ARG A 1 91 ? -19.811 -0.592 22.472 1.00 83.75 91 ARG A CA 1
ATOM 724 C C . ARG A 1 91 ? -21.080 -0.894 23.272 1.00 83.75 91 ARG A C 1
ATOM 726 O O . ARG A 1 91 ? -21.531 -0.020 24.013 1.00 83.75 91 ARG A O 1
ATOM 733 N N . TYR A 1 92 ? -21.668 -2.082 23.119 1.00 85.81 92 TYR A N 1
ATOM 734 C CA . TYR A 1 92 ? -22.872 -2.480 23.856 1.00 85.81 92 TYR A CA 1
ATOM 735 C C . TYR A 1 92 ? -22.615 -2.513 25.368 1.00 85.81 92 TYR A C 1
ATOM 737 O O . TYR A 1 92 ? -23.340 -1.868 26.125 1.00 85.81 92 TYR A O 1
ATOM 745 N N . ILE A 1 93 ? -21.524 -3.157 25.794 1.00 85.88 93 ILE A N 1
ATOM 746 C CA . ILE A 1 93 ? -21.106 -3.215 27.205 1.00 85.88 93 ILE A CA 1
ATOM 747 C C . ILE A 1 93 ? -20.887 -1.803 27.756 1.00 85.88 93 ILE A C 1
ATOM 749 O O . ILE A 1 93 ? -21.402 -1.435 28.808 1.00 85.88 93 ILE A O 1
ATOM 753 N N . ARG A 1 94 ? -20.177 -0.956 27.010 1.00 82.19 94 ARG A N 1
ATOM 754 C CA . ARG A 1 94 ? -19.852 0.400 27.461 1.00 82.19 94 ARG A CA 1
ATOM 755 C C . ARG A 1 94 ? -21.075 1.305 27.609 1.00 82.19 94 ARG A C 1
ATOM 757 O O . ARG A 1 94 ? -21.084 2.179 28.477 1.00 82.19 94 ARG A O 1
AT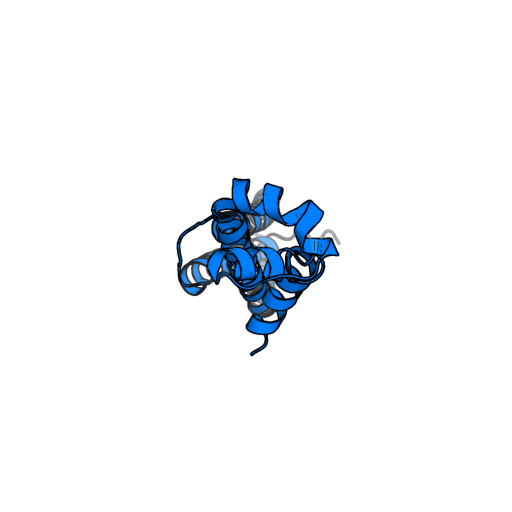OM 764 N N . ARG A 1 95 ? -22.088 1.111 26.757 1.00 79.19 95 ARG A N 1
ATOM 765 C CA . ARG A 1 95 ? -23.390 1.783 26.874 1.00 79.19 95 ARG A CA 1
ATOM 766 C C . ARG A 1 95 ? -24.135 1.331 28.124 1.00 79.19 95 ARG A C 1
ATOM 768 O O . ARG A 1 95 ? -24.675 2.188 28.814 1.00 79.19 95 ARG A O 1
ATOM 775 N N . ALA A 1 96 ? -24.101 0.037 28.447 1.00 83.88 96 ALA A N 1
ATOM 776 C CA . ALA A 1 96 ? -24.671 -0.476 29.692 1.00 83.88 96 ALA A CA 1
ATOM 777 C C . ALA A 1 96 ? -23.984 0.124 30.936 1.00 83.88 96 ALA A C 1
ATOM 779 O O . ALA A 1 96 ? -24.642 0.377 31.938 1.00 83.88 96 ALA A O 1
ATOM 780 N N . CYS A 1 97 ? -22.686 0.431 30.853 1.00 83.06 97 CYS A N 1
ATOM 781 C CA . CYS A 1 97 ? -21.911 1.041 31.939 1.00 83.06 97 CYS A CA 1
ATOM 782 C C . CYS A 1 97 ? -21.900 2.588 31.957 1.00 83.06 97 CYS A C 1
ATOM 784 O O . CYS A 1 97 ? -21.066 3.167 32.648 1.00 83.06 97 CYS A O 1
ATOM 786 N N . ALA A 1 98 ? -22.751 3.277 31.185 1.00 79.00 98 ALA A N 1
ATOM 787 C CA . ALA A 1 98 ? -22.811 4.750 31.123 1.00 79.00 98 ALA A CA 1
ATOM 788 C C . ALA A 1 98 ? -21.465 5.463 30.803 1.00 79.00 98 ALA A C 1
ATOM 790 O O . ALA A 1 98 ? -21.198 6.577 31.260 1.00 79.00 98 ALA A O 1
ATOM 791 N N . GLY A 1 99 ? -20.587 4.851 29.998 1.00 71.62 99 GLY A N 1
ATOM 792 C CA . GLY A 1 99 ? -19.255 5.404 29.703 1.00 71.62 99 GLY A CA 1
ATOM 793 C C . GLY A 1 99 ? -19.249 6.648 28.787 1.00 71.62 99 GLY A C 1
ATOM 794 O O . GLY A 1 99 ? -19.870 6.656 27.723 1.00 71.62 99 GLY A O 1
ATOM 795 N N . ARG A 1 100 ? -18.448 7.677 29.124 1.00 67.06 100 ARG A N 1
ATOM 796 C CA . ARG A 1 100 ? -18.323 8.980 28.407 1.00 67.06 100 ARG A CA 1
ATOM 797 C C . ARG A 1 100 ? -17.896 8.874 26.939 1.00 67.06 100 ARG A C 1
ATOM 799 O O . ARG A 1 100 ? -16.744 8.534 26.660 1.00 67.06 100 ARG A O 1
ATOM 806 N N . GLU A 1 101 ? -18.772 9.165 25.977 1.00 64.25 101 GLU A N 1
ATOM 807 C CA . GLU A 1 101 ? -18.489 9.026 24.533 1.00 64.25 101 GLU A CA 1
ATOM 808 C C . GLU A 1 101 ? -17.568 10.127 23.965 1.00 64.25 101 GLU A C 1
ATOM 810 O O . GLU A 1 101 ? -17.944 11.299 23.923 1.00 64.25 101 GLU A O 1
ATOM 815 N N . SER A 1 102 ? -16.397 9.754 23.425 1.00 67.31 102 SER A N 1
ATOM 816 C CA . SER A 1 102 ? -15.510 10.686 22.707 1.00 67.31 102 SER A CA 1
ATOM 817 C C . SER A 1 102 ? -15.626 10.519 21.190 1.00 67.31 102 SER A C 1
ATOM 819 O O . SER A 1 102 ? -15.270 9.483 20.633 1.00 67.31 102 SER A O 1
ATOM 821 N N . ALA A 1 103 ? -16.096 11.565 20.504 1.00 73.12 103 ALA A N 1
ATOM 822 C CA . ALA A 1 103 ? -16.181 11.603 19.040 1.00 73.12 103 ALA A CA 1
ATOM 823 C C . ALA A 1 103 ? -14.802 11.730 18.359 1.00 73.12 103 ALA A C 1
ATOM 825 O O . ALA A 1 103 ? -14.657 11.405 17.179 1.00 73.12 103 ALA A O 1
ATOM 826 N N . VAL A 1 104 ? -13.785 12.185 19.098 1.00 75.06 104 VAL A N 1
ATOM 827 C CA . VAL A 1 104 ? -12.414 12.363 18.596 1.00 75.06 104 VAL A CA 1
ATOM 828 C C . VAL A 1 104 ? -11.783 11.010 18.268 1.00 75.06 104 VAL A C 1
ATOM 830 O O . VAL A 1 104 ? -11.193 10.851 17.203 1.00 75.06 104 VAL A O 1
ATOM 833 N N . ILE A 1 105 ? -11.997 10.006 19.120 1.00 76.00 105 ILE A N 1
ATOM 834 C CA . ILE A 1 105 ? -11.432 8.660 18.946 1.00 76.00 105 ILE A CA 1
ATOM 835 C C . ILE A 1 105 ? -11.994 7.987 17.685 1.00 76.00 105 ILE A C 1
ATOM 837 O O . ILE A 1 105 ? -11.252 7.360 16.932 1.00 76.00 105 ILE A O 1
ATOM 841 N N . HIS A 1 106 ? -13.279 8.202 17.379 1.00 77.50 106 HIS A N 1
ATOM 842 C CA . HIS A 1 106 ? -13.871 7.722 16.127 1.00 77.50 106 HIS A CA 1
ATOM 843 C C . HIS A 1 106 ? -13.214 8.357 14.892 1.00 77.50 106 HIS A C 1
ATOM 845 O O . HIS A 1 106 ? -12.904 7.657 13.924 1.00 77.50 106 HIS A O 1
ATOM 851 N N . LYS A 1 107 ? -12.995 9.681 14.916 1.00 78.88 107 LYS A N 1
ATOM 852 C CA . LYS A 1 107 ? -12.332 10.393 13.812 1.00 78.88 107 LYS A CA 1
ATOM 853 C C . LYS A 1 107 ? -10.898 9.900 13.618 1.00 78.88 107 LYS A C 1
ATOM 855 O O . LYS A 1 107 ? -10.522 9.619 12.484 1.00 78.88 107 LYS A O 1
ATOM 860 N N . ILE A 1 108 ? -10.144 9.727 14.705 1.00 79.31 108 ILE A N 1
ATOM 861 C CA . ILE A 1 108 ? -8.772 9.201 14.669 1.00 79.31 108 ILE A CA 1
ATOM 862 C C . ILE A 1 108 ? -8.756 7.777 14.106 1.00 79.31 108 ILE A C 1
ATOM 864 O O . ILE A 1 108 ? -7.979 7.506 13.199 1.00 79.31 108 ILE A O 1
ATOM 868 N N . GLY A 1 109 ? -9.650 6.887 14.551 1.00 77.19 109 GLY A N 1
ATOM 869 C CA . GLY A 1 109 ? -9.731 5.518 14.030 1.00 77.19 109 GLY A CA 1
ATOM 870 C C . GLY A 1 109 ? -10.056 5.460 12.533 1.00 77.19 109 GLY A C 1
ATOM 871 O O . GLY A 1 109 ? -9.467 4.672 11.795 1.00 77.19 109 GLY A O 1
ATOM 872 N N . ARG A 1 110 ? -10.945 6.336 12.043 1.00 79.44 110 ARG A N 1
ATOM 873 C CA . ARG A 1 110 ? -11.241 6.447 10.604 1.00 79.44 110 ARG A CA 1
ATOM 874 C C . ARG A 1 110 ? -10.038 6.967 9.813 1.00 79.44 110 ARG A C 1
ATOM 876 O O . ARG A 1 110 ? -9.716 6.403 8.770 1.00 79.44 110 ARG A O 1
ATOM 883 N N . LEU A 1 111 ? -9.393 8.027 10.300 1.00 81.31 111 LEU A N 1
ATOM 884 C CA . LEU A 1 111 ? -8.268 8.663 9.619 1.00 81.31 111 LEU A CA 1
ATOM 885 C C . LEU A 1 111 ? -7.036 7.752 9.598 1.00 81.31 111 LEU A C 1
ATOM 887 O O . LEU A 1 111 ? -6.438 7.574 8.542 1.00 81.31 111 LEU A O 1
ATOM 891 N N . ALA A 1 112 ? -6.718 7.104 10.721 1.00 78.88 112 ALA A N 1
ATOM 892 C CA . ALA A 1 112 ? -5.600 6.172 10.838 1.00 78.88 112 ALA A CA 1
ATOM 893 C C . ALA A 1 112 ? -5.695 5.044 9.806 1.00 78.88 112 ALA A C 1
ATOM 895 O O . ALA A 1 112 ? -4.704 4.740 9.151 1.00 78.88 112 ALA A O 1
ATOM 896 N N . LYS A 1 113 ? -6.890 4.482 9.579 1.00 81.62 113 LYS A N 1
ATOM 897 C CA . LYS A 1 113 ? -7.086 3.456 8.543 1.00 81.62 113 LYS A CA 1
ATOM 898 C C . LYS A 1 113 ? -6.790 3.950 7.141 1.00 81.62 113 LYS A C 1
ATOM 900 O O . LYS A 1 113 ? -6.096 3.261 6.403 1.00 81.62 113 LYS A O 1
ATOM 905 N N . LEU A 1 114 ? -7.313 5.120 6.779 1.00 83.31 114 LEU A N 1
ATOM 906 C CA . LEU A 1 114 ? -7.090 5.692 5.452 1.00 83.31 114 LEU A CA 1
ATOM 907 C C . LEU A 1 114 ? -5.610 6.017 5.237 1.00 83.31 114 LEU A C 1
ATOM 909 O O . LEU A 1 114 ? -5.050 5.645 4.210 1.00 83.31 114 LEU A O 1
ATOM 913 N N . MET A 1 115 ? -4.966 6.644 6.225 1.00 82.06 115 MET A N 1
ATOM 914 C CA . MET A 1 115 ? -3.550 7.008 6.155 1.00 82.06 115 MET A CA 1
ATOM 915 C C . MET A 1 115 ? -2.645 5.777 6.062 1.00 82.06 115 MET A C 1
ATOM 917 O O . MET A 1 115 ? -1.758 5.756 5.215 1.00 82.06 115 MET A O 1
ATOM 921 N N . PHE A 1 116 ? -2.884 4.741 6.874 1.00 82.19 116 PHE A N 1
ATOM 922 C CA . PHE A 1 116 ? -2.087 3.509 6.835 1.00 82.19 116 PHE A CA 1
ATOM 923 C C . PHE A 1 116 ? -2.306 2.693 5.562 1.00 82.19 116 PHE A C 1
ATOM 925 O O . PHE A 1 116 ? -1.361 2.109 5.037 1.00 82.19 116 PHE A O 1
ATOM 932 N N . PHE A 1 117 ? -3.534 2.646 5.042 1.00 84.00 117 PHE A N 1
ATOM 933 C CA . PHE A 1 117 ? -3.809 1.935 3.796 1.00 84.00 117 PHE A CA 1
ATOM 934 C C . PHE A 1 117 ? -3.162 2.646 2.602 1.00 84.00 117 PHE A C 1
ATOM 936 O O . PHE A 1 117 ? -2.501 2.004 1.787 1.00 84.00 117 PHE A O 1
ATOM 943 N N . ALA A 1 118 ? -3.268 3.978 2.541 1.00 84.56 118 ALA A N 1
ATOM 944 C CA . ALA A 1 118 ? -2.620 4.780 1.507 1.00 84.56 118 ALA A CA 1
ATOM 945 C C . ALA A 1 118 ? -1.087 4.680 1.571 1.00 84.56 118 ALA A C 1
ATOM 947 O O . ALA A 1 118 ? -0.443 4.491 0.536 1.00 84.56 118 ALA A O 1
ATOM 948 N N . SER A 1 119 ? -0.496 4.757 2.769 1.00 83.56 119 SER A N 1
ATOM 949 C CA . SER A 1 119 ? 0.956 4.651 2.938 1.00 83.56 119 SER A CA 1
ATOM 950 C C . SER A 1 119 ? 1.472 3.247 2.624 1.00 83.56 119 SER A C 1
ATOM 952 O O . SER A 1 119 ? 2.470 3.125 1.920 1.00 83.56 119 SER A O 1
ATOM 954 N N . GLY A 1 120 ? 0.774 2.193 3.060 1.00 83.44 120 GLY A N 1
ATOM 955 C CA . GLY A 1 120 ? 1.147 0.801 2.794 1.00 83.44 120 GLY A CA 1
ATOM 956 C C . GLY A 1 120 ? 1.120 0.455 1.305 1.00 83.44 120 GLY A C 1
ATOM 957 O O . GLY A 1 120 ? 2.067 -0.142 0.794 1.00 83.44 120 GLY A O 1
ATOM 958 N N . ILE A 1 121 ? 0.075 0.889 0.593 1.00 82.56 121 ILE A N 1
ATOM 959 C CA . ILE A 1 121 ? -0.031 0.734 -0.865 1.00 82.56 121 ILE A CA 1
ATOM 960 C C . ILE A 1 121 ? 1.103 1.494 -1.555 1.00 82.56 121 ILE A C 1
ATOM 962 O O . ILE A 1 121 ? 1.867 0.898 -2.312 1.00 82.56 121 ILE A O 1
ATOM 966 N N . THR A 1 122 ? 1.263 2.783 -1.254 1.00 83.50 122 THR A N 1
ATOM 967 C CA . THR A 1 122 ? 2.286 3.631 -1.887 1.00 83.50 122 THR A CA 1
ATOM 968 C C . THR A 1 122 ? 3.688 3.067 -1.674 1.00 83.50 122 THR A C 1
ATOM 970 O O . THR A 1 122 ? 4.441 2.905 -2.630 1.00 83.50 122 THR A O 1
ATOM 973 N N . LEU A 1 123 ? 4.023 2.685 -0.440 1.00 81.94 123 LEU A N 1
ATOM 974 C CA . LEU A 1 123 ? 5.327 2.124 -0.100 1.00 81.94 123 LEU A CA 1
ATOM 975 C C . LEU A 1 123 ? 5.590 0.814 -0.855 1.00 81.94 123 LEU A C 1
ATOM 977 O O . LEU A 1 123 ? 6.678 0.622 -1.392 1.00 81.94 123 LEU A O 1
ATOM 981 N N . TYR A 1 124 ? 4.587 -0.062 -0.958 1.00 81.69 124 TYR A N 1
ATOM 982 C CA . TYR A 1 124 ? 4.728 -1.331 -1.671 1.00 81.69 124 TYR A CA 1
ATOM 983 C C . TYR A 1 124 ? 4.878 -1.161 -3.184 1.00 81.69 124 TYR A C 1
ATOM 985 O O . TYR A 1 124 ? 5.622 -1.906 -3.823 1.00 81.69 124 TYR A O 1
ATOM 993 N N . LEU A 1 125 ? 4.189 -0.188 -3.775 1.00 79.31 125 LEU A N 1
ATOM 994 C CA . LEU A 1 125 ? 4.260 0.084 -5.210 1.00 79.31 125 LEU A CA 1
ATOM 995 C C . LEU A 1 125 ? 5.553 0.815 -5.593 1.00 79.31 125 LEU A C 1
ATOM 997 O O . LEU A 1 125 ? 6.105 0.526 -6.650 1.00 79.31 125 LEU A O 1
ATOM 1001 N N . CYS A 1 126 ? 6.076 1.686 -4.726 1.00 78.56 126 CYS A N 1
ATOM 1002 C CA . CYS A 1 126 ? 7.293 2.455 -4.990 1.00 78.56 126 CYS A CA 1
ATOM 1003 C C . CYS A 1 126 ? 8.601 1.714 -4.672 1.00 78.56 126 CYS A C 1
ATOM 1005 O O . CYS A 1 126 ? 9.645 2.119 -5.178 1.00 78.56 126 CYS A O 1
ATOM 1007 N N . LEU A 1 127 ? 8.595 0.654 -3.852 1.00 75.19 127 LEU A N 1
ATOM 1008 C CA . LEU A 1 127 ? 9.844 -0.009 -3.455 1.00 75.19 127 LEU A CA 1
ATOM 1009 C C . LEU A 1 127 ? 10.490 -0.780 -4.626 1.00 75.19 127 LEU A C 1
ATOM 1011 O O . LEU A 1 127 ? 9.897 -1.742 -5.104 1.00 75.19 127 LEU A O 1
ATOM 1015 N N . PRO A 1 128 ? 11.731 -0.503 -5.051 1.00 70.44 128 PRO A N 1
ATOM 1016 C CA . PRO A 1 128 ? 12.382 -1.272 -6.119 1.00 70.44 128 PRO A CA 1
ATOM 1017 C C . PRO A 1 128 ? 12.905 -2.652 -5.664 1.00 70.44 128 PRO A C 1
ATOM 1019 O O . PRO A 1 128 ? 13.493 -3.378 -6.457 1.00 70.44 128 PRO A O 1
ATOM 1022 N N . VAL A 1 129 ? 12.696 -3.042 -4.399 1.00 73.12 129 VAL A N 1
ATOM 1023 C CA . VAL A 1 129 ? 13.230 -4.288 -3.818 1.00 73.12 129 VAL A CA 1
ATOM 1024 C C . VAL A 1 129 ? 12.217 -5.431 -3.915 1.00 73.12 129 VAL A C 1
ATOM 1026 O O . VAL A 1 129 ? 11.018 -5.246 -3.692 1.00 73.12 129 VAL A O 1
ATOM 1029 N N . ALA A 1 130 ? 12.701 -6.639 -4.207 1.00 69.75 130 ALA A N 1
ATOM 1030 C CA . ALA A 1 130 ? 11.924 -7.871 -4.132 1.00 69.75 130 ALA A CA 1
ATOM 1031 C C . ALA A 1 130 ? 11.703 -8.288 -2.662 1.00 69.75 130 ALA A C 1
ATOM 1033 O O . ALA A 1 130 ? 12.389 -9.160 -2.138 1.00 69.75 130 ALA A O 1
ATOM 1034 N N . MET A 1 131 ? 10.754 -7.645 -1.976 1.00 75.25 131 MET A N 1
ATOM 1035 C CA . MET A 1 131 ? 10.260 -8.104 -0.670 1.00 75.25 131 MET A CA 1
ATOM 1036 C C . MET A 1 131 ? 9.083 -9.062 -0.838 1.00 75.25 131 MET A C 1
ATOM 1038 O O . MET A 1 131 ? 8.242 -8.885 -1.726 1.00 75.25 131 MET A O 1
ATOM 1042 N N . SER A 1 132 ? 8.989 -10.059 0.048 1.00 81.56 132 SER A N 1
ATOM 1043 C CA . SER A 1 132 ? 7.811 -10.923 0.066 1.00 81.56 132 SER A CA 1
ATOM 1044 C C . SER A 1 132 ? 6.567 -10.096 0.448 1.00 81.56 132 SER A C 1
ATOM 1046 O O . SER A 1 132 ? 6.628 -9.285 1.378 1.00 81.56 132 SER A O 1
ATOM 1048 N N . PRO A 1 133 ? 5.420 -10.281 -0.238 1.00 78.44 133 PRO A N 1
ATOM 1049 C CA . PRO A 1 133 ? 4.201 -9.509 0.034 1.00 78.44 133 PRO A CA 1
ATOM 1050 C C . PRO A 1 133 ? 3.703 -9.655 1.480 1.00 78.44 133 PRO A C 1
ATOM 1052 O O . PRO A 1 133 ? 3.059 -8.758 2.023 1.00 78.44 133 PRO A O 1
ATOM 1055 N N . PHE A 1 134 ? 4.025 -10.785 2.115 1.00 84.38 134 PHE A N 1
ATOM 1056 C CA . PHE A 1 134 ? 3.620 -11.120 3.476 1.00 84.38 134 PHE A CA 1
ATOM 1057 C C . PHE A 1 134 ? 4.083 -10.085 4.508 1.00 84.38 134 PHE A C 1
ATOM 1059 O O . PHE A 1 134 ? 3.289 -9.675 5.353 1.00 84.38 134 PHE A O 1
ATOM 1066 N N . TRP A 1 135 ? 5.326 -9.601 4.400 1.00 84.75 135 TRP A N 1
ATOM 1067 C CA . TRP A 1 135 ? 5.897 -8.641 5.352 1.00 84.75 135 TRP A CA 1
ATOM 1068 C C . TRP A 1 135 ? 5.190 -7.289 5.371 1.00 84.75 135 TRP A C 1
ATOM 1070 O O . TRP A 1 135 ? 5.298 -6.567 6.353 1.00 84.75 135 TRP A O 1
ATOM 1080 N N . ILE A 1 136 ? 4.466 -6.945 4.308 1.00 83.12 136 ILE A N 1
ATOM 1081 C CA . ILE A 1 136 ? 3.722 -5.685 4.215 1.00 83.12 136 ILE A CA 1
ATOM 1082 C C . ILE A 1 136 ? 2.253 -5.911 4.556 1.00 83.12 136 ILE A C 1
ATOM 1084 O O . ILE A 1 136 ? 1.668 -5.137 5.312 1.00 83.12 136 ILE A O 1
ATOM 1088 N N . ILE A 1 137 ? 1.659 -6.996 4.052 1.00 85.81 137 ILE A N 1
ATOM 1089 C CA . ILE A 1 137 ? 0.246 -7.308 4.291 1.00 85.81 137 ILE A CA 1
ATOM 1090 C C . ILE A 1 137 ? -0.006 -7.618 5.773 1.00 85.81 137 ILE A C 1
ATOM 1092 O O . ILE A 1 137 ? -1.012 -7.164 6.309 1.00 85.81 137 ILE A O 1
ATOM 1096 N N . ALA A 1 138 ? 0.894 -8.334 6.454 1.00 87.81 138 ALA A N 1
ATOM 1097 C CA . ALA A 1 138 ? 0.723 -8.716 7.857 1.00 87.81 138 ALA A CA 1
ATOM 1098 C C . ALA A 1 138 ? 0.630 -7.518 8.833 1.00 87.81 138 ALA A C 1
ATOM 1100 O O . ALA A 1 138 ? -0.378 -7.417 9.541 1.00 87.81 138 ALA A O 1
ATOM 1101 N N . PRO A 1 139 ? 1.597 -6.575 8.883 1.00 88.56 139 PRO A N 1
ATOM 1102 C CA . PRO A 1 139 ? 1.478 -5.408 9.758 1.00 88.56 139 PRO A CA 1
ATOM 1103 C C . PRO A 1 139 ? 0.312 -4.506 9.346 1.00 88.56 139 PRO A C 1
ATOM 1105 O O . PRO A 1 139 ? -0.380 -3.961 10.208 1.00 88.56 139 PRO A O 1
ATOM 1108 N N . LEU A 1 140 ? 0.038 -4.393 8.042 1.00 86.75 140 LEU A N 1
ATOM 1109 C CA . LEU A 1 140 ? -1.091 -3.616 7.541 1.00 86.75 140 LEU A CA 1
ATOM 1110 C C . LEU A 1 140 ? -2.431 -4.198 8.015 1.00 86.75 140 LEU A C 1
ATOM 1112 O O . LEU A 1 140 ? -3.304 -3.452 8.457 1.00 86.75 140 LEU A O 1
ATOM 1116 N N . ALA A 1 141 ? -2.578 -5.523 7.982 1.00 89.25 141 ALA A N 1
ATOM 1117 C CA . ALA A 1 141 ? -3.749 -6.233 8.482 1.00 89.25 141 ALA A CA 1
ATOM 1118 C C . ALA A 1 141 ? -3.953 -6.011 9.986 1.00 89.25 141 ALA A C 1
ATOM 1120 O O . ALA A 1 141 ? -5.077 -5.741 10.415 1.00 89.25 141 ALA A O 1
ATOM 1121 N N . LEU A 1 142 ? -2.882 -6.053 10.782 1.00 90.62 142 LEU A N 1
ATOM 1122 C CA . LEU A 1 142 ? -2.950 -5.815 12.225 1.00 90.62 142 LEU A CA 1
ATOM 1123 C C . LEU A 1 142 ? -3.458 -4.403 12.532 1.00 90.62 142 LEU A C 1
ATOM 1125 O O . LEU A 1 142 ? -4.456 -4.242 13.238 1.00 90.62 142 LEU A O 1
ATOM 1129 N N . VAL A 1 143 ? -2.823 -3.379 11.953 1.00 89.06 143 VAL A N 1
ATOM 1130 C CA . VAL A 1 143 ? -3.215 -1.977 12.169 1.00 89.06 143 VAL A CA 1
ATOM 1131 C C . VAL A 1 143 ? -4.644 -1.731 11.687 1.00 89.06 143 VAL A C 1
ATOM 1133 O O . VAL A 1 143 ? -5.435 -1.095 12.386 1.00 89.06 143 VAL A O 1
ATOM 1136 N N . PHE A 1 144 ? -5.009 -2.280 10.526 1.00 89.19 144 PHE A N 1
ATOM 1137 C CA . PHE A 1 144 ? -6.357 -2.165 9.975 1.00 89.19 144 PHE A CA 1
ATOM 1138 C C . PHE A 1 144 ? -7.423 -2.773 10.898 1.00 89.19 144 PHE A C 1
ATOM 1140 O O . PHE A 1 144 ? -8.485 -2.172 11.097 1.00 89.19 144 PHE A O 1
ATOM 1147 N N . THR A 1 145 ? -7.137 -3.935 11.487 1.00 89.69 145 THR A N 1
ATOM 1148 C CA . THR A 1 145 ? -8.040 -4.643 12.407 1.00 89.69 145 THR A CA 1
ATOM 1149 C C . THR A 1 145 ? -8.247 -3.831 13.684 1.00 89.69 145 THR A C 1
ATOM 1151 O O . THR A 1 145 ? -9.385 -3.517 14.037 1.00 89.69 145 THR A O 1
ATOM 1154 N N . VAL A 1 146 ? -7.159 -3.390 14.324 1.00 88.69 146 VAL A N 1
ATOM 1155 C CA . VAL A 1 146 ? -7.207 -2.582 15.556 1.00 88.69 146 VAL A CA 1
ATOM 1156 C C . VAL A 1 146 ? -7.947 -1.268 15.323 1.00 88.69 146 VAL A C 1
ATOM 1158 O O . VAL A 1 146 ? -8.860 -0.914 16.069 1.00 88.69 146 VAL A O 1
ATOM 1161 N N . ALA A 1 147 ? -7.611 -0.553 14.252 1.00 87.25 147 ALA A N 1
ATOM 1162 C CA . ALA A 1 147 ? -8.247 0.721 13.953 1.00 87.25 147 ALA A CA 1
ATOM 1163 C C . ALA A 1 147 ? -9.730 0.557 13.566 1.00 87.25 147 ALA A C 1
ATOM 1165 O O . ALA A 1 147 ? -10.541 1.442 13.845 1.00 87.25 147 ALA A O 1
ATOM 1166 N N . THR A 1 148 ? -10.120 -0.579 12.971 1.00 87.56 148 THR A N 1
ATOM 1167 C CA . THR A 1 148 ? -11.532 -0.896 12.6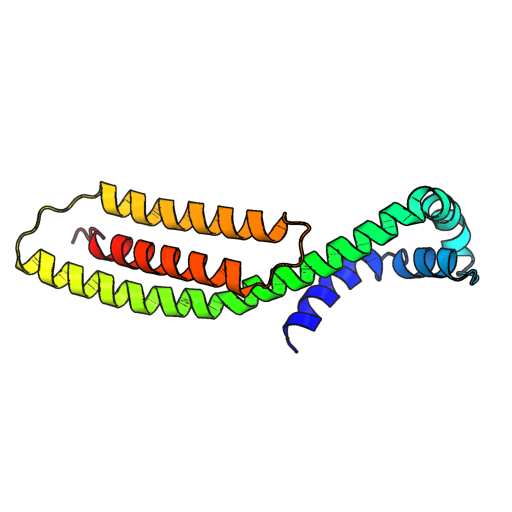97 1.00 87.56 148 THR A CA 1
ATOM 1168 C C . THR A 1 148 ? -12.301 -1.168 13.983 1.00 87.56 148 THR A C 1
ATOM 1170 O O . THR A 1 148 ? -13.371 -0.586 14.163 1.00 87.56 148 THR A O 1
ATOM 1173 N N . ARG A 1 149 ? -11.738 -1.962 14.898 1.00 88.69 149 ARG A N 1
ATOM 1174 C CA . ARG A 1 149 ? -12.313 -2.232 16.224 1.00 88.69 149 ARG A CA 1
ATOM 1175 C C . ARG A 1 149 ? -12.588 -0.933 16.985 1.00 88.69 149 ARG A C 1
ATOM 1177 O O . ARG A 1 149 ? -13.724 -0.669 17.372 1.00 88.69 149 ARG A O 1
ATOM 1184 N N . VAL A 1 150 ? -11.582 -0.057 17.074 1.00 85.44 150 VAL A N 1
ATOM 1185 C CA . VAL A 1 150 ? -11.697 1.261 17.725 1.00 85.44 150 VAL A CA 1
ATOM 1186 C C . VAL A 1 150 ? -12.732 2.150 17.026 1.00 85.44 150 VAL A C 1
ATOM 1188 O O . VAL A 1 150 ? -13.525 2.822 17.685 1.00 85.44 150 VAL A O 1
ATOM 1191 N N . GLN A 1 151 ? -12.779 2.154 15.690 1.00 85.00 151 GLN A N 1
ATOM 1192 C CA . GLN A 1 151 ? -13.760 2.967 14.967 1.00 85.00 15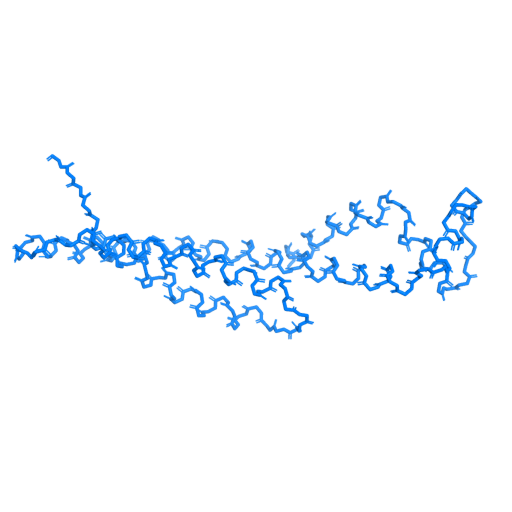1 GLN A CA 1
ATOM 1193 C C . GLN A 1 151 ? -15.203 2.591 15.338 1.00 85.00 151 GLN A C 1
ATOM 1195 O O . GLN A 1 151 ? -16.031 3.489 15.537 1.00 85.00 151 GLN A O 1
ATOM 1200 N N . TRP A 1 152 ? -15.504 1.293 15.402 1.00 83.44 152 TRP A N 1
ATOM 1201 C CA . TRP A 1 152 ? -16.845 0.785 15.693 1.00 83.44 152 TRP A CA 1
ATOM 1202 C C . TRP A 1 152 ? -17.218 0.899 17.171 1.00 83.44 152 TRP A C 1
ATOM 1204 O O . TRP A 1 152 ? -18.362 1.245 17.475 1.00 83.44 152 TRP A O 1
ATOM 1214 N N . GLN A 1 153 ? -16.246 0.741 18.071 1.00 81.62 153 GLN A N 1
ATOM 1215 C CA . GLN A 1 153 ? -16.422 0.938 19.511 1.00 81.62 153 GLN A CA 1
ATOM 1216 C C . GLN A 1 153 ? -16.950 2.341 19.854 1.00 81.62 153 GLN A C 1
ATOM 1218 O O . GLN A 1 153 ? -17.844 2.494 20.686 1.00 81.62 153 GLN A O 1
ATOM 1223 N N . PHE A 1 154 ? -16.440 3.376 19.177 1.00 74.38 154 PHE A N 1
ATOM 1224 C CA . PHE A 1 154 ? -16.802 4.779 19.423 1.00 74.38 154 PHE A CA 1
ATOM 1225 C C . PHE A 1 154 ? -17.802 5.349 18.406 1.00 74.38 154 PHE A C 1
ATOM 1227 O O . PHE A 1 154 ? -17.971 6.568 18.309 1.00 74.38 154 PHE A O 1
ATOM 1234 N N . TYR A 1 155 ? -18.472 4.497 17.624 1.00 73.06 155 TYR A N 1
ATOM 1235 C CA . TYR A 1 155 ? -19.466 4.950 16.655 1.00 73.06 155 TYR A CA 1
ATOM 1236 C C . TYR A 1 155 ? -20.692 5.554 17.360 1.00 73.06 155 TYR A C 1
ATOM 1238 O O . TYR A 1 155 ? -21.459 4.858 18.033 1.00 73.06 155 TYR A O 1
ATOM 1246 N N . LYS A 1 156 ? -20.905 6.862 17.178 1.00 63.69 156 LYS A N 1
ATOM 1247 C CA . LYS A 1 156 ? -22.108 7.552 17.653 1.00 63.69 156 LYS A CA 1
ATOM 1248 C C . LYS A 1 156 ? -23.254 7.311 16.676 1.00 63.69 156 LYS A C 1
ATOM 1250 O O . LYS A 1 156 ? -23.218 7.792 15.548 1.00 63.69 156 LYS A O 1
ATOM 1255 N N . LYS A 1 157 ? -24.274 6.577 17.123 1.00 58.72 157 LYS A N 1
ATOM 1256 C CA . LYS A 1 157 ? -25.582 6.520 16.460 1.00 58.72 157 LYS A CA 1
ATOM 1257 C C . LYS A 1 157 ? -26.516 7.419 17.263 1.00 58.72 157 LYS A C 1
ATOM 1259 O O . LYS A 1 157 ? -26.837 7.051 18.394 1.00 58.72 157 LYS A O 1
ATOM 1264 N N . TYR A 1 158 ? -26.846 8.582 16.707 1.00 49.72 158 TYR A N 1
ATOM 1265 C CA . TYR A 1 158 ? -27.947 9.415 17.184 1.00 49.72 158 TYR A CA 1
ATOM 1266 C C . TYR A 1 158 ? -29.225 8.729 16.697 1.00 49.72 158 TYR A C 1
ATOM 1268 O O . TYR A 1 158 ? -29.392 8.544 15.491 1.00 49.72 158 TYR A O 1
ATOM 1276 N N . PHE A 1 159 ? -30.014 8.221 17.635 1.00 47.88 159 PHE A N 1
ATOM 1277 C CA . PHE A 1 159 ? -31.407 7.865 17.403 1.00 47.88 159 PHE A CA 1
ATOM 1278 C C . PHE A 1 159 ? -32.255 8.997 17.963 1.00 47.88 159 PHE A C 1
ATOM 1280 O O . PHE A 1 159 ? -31.816 9.561 18.994 1.00 47.88 159 PHE A O 1
#

pLDDT: mean 77.58, std 11.02, range [39.09, 94.62]

Radius of gyration: 24.23 Å; chains: 1; bounding box: 51×31×75 Å

Sequence (159 aa):
MASTKAGAVHYWLFFKATSLHEATYAYFSGYSVNEVDRMYFSQFVARNAREIYLAMNVIQVYGIRIGFVLAATPLFFLLYVIAGVDGLTERYIRRACAGRESAVIHKIGRLAKLMFFASGITLYLCLPVAMSPFWIIAPLALVFTVATRVQWQFYKKYF

Secondary structure (DSSP, 8-state):
--HHHHHHHHHIIIIITTSHHHHHHHHHHTPPPPHHHHHHHHHHHHHHHHHHHHHHHHHHHHHHHHHHHHHHHHHHHHHHHHHHHHHHHHHHHHHHTT----HHHHHHHHHHHHHHHHHHHHHHHH--S---THHHHHHHHHHHHHHHHHHHHT-----

Foldseek 3Di:
DQLQVQLVVQLCVPCVVVVNVVQLVCVVVVHDDDPVCCPPVVVVCVVCSVVSVVVSVLSSVLSSLVSVVVVCVVVLVVLLVVLLVLLQVLLVVCVVVVHDADPVQLVCLVVQLVVLVVCLSVCSSPDPDPDDPCVSSVVNSVSSNVSSSSNNNRDDDDD